Protein AF-A0A941VWQ2-F1 (afdb_monomer_lite)

pLDDT: mean 91.23, std 9.26, range [49.06, 98.12]

Radius of gyration: 13.98 Å; chains: 1; bounding box: 27×23×37 Å

Sequence (74 aa):
MFNECKHLHDILDAQVDIIERHIDQHKWFHLIANKDQAIADFIEKYGFIMREFYCSRVCKDRFDCELAQRYKPK

Secondary structure (DSSP, 8-state):
-TTS-TTHHHHHHHHHHHHHHHHHHHHHHTT---HHHHHHHHHHHHHHHHHHHIIIII-TTTTT-HHHHT----

Structure (mmCIF, N/CA/C/O backbone):
data_AF-A0A941VWQ2-F1
#
_entry.id   AF-A0A941VWQ2-F1
#
loop_
_atom_site.group_PDB
_atom_site.id
_atom_site.type_symbol
_atom_site.label_atom_id
_atom_site.label_alt_id
_atom_site.label_comp_id
_atom_site.label_asym_id
_atom_site.label_entity_id
_atom_site.label_seq_id
_atom_site.pdbx_PDB_ins_code
_atom_site.Cartn_x
_atom_site.Cartn_y
_atom_site.Cartn_z
_atom_site.occupancy
_atom_site.B_iso_or_equiv
_atom_site.auth_seq_id
_atom_site.auth_comp_id
_atom_site.auth_asym_id
_atom_site.auth_atom_id
_atom_site.pdbx_PDB_model_num
ATOM 1 N N . MET A 1 1 ? 6.485 -3.156 14.948 1.00 49.06 1 MET A N 1
ATOM 2 C CA . MET A 1 1 ? 5.461 -2.625 14.026 1.00 49.06 1 MET A CA 1
ATOM 3 C C . MET A 1 1 ? 4.660 -3.717 13.303 1.00 49.06 1 MET A C 1
ATOM 5 O O . MET A 1 1 ? 3.459 -3.542 13.170 1.00 49.06 1 MET A O 1
ATOM 9 N N . PHE A 1 2 ? 5.248 -4.854 12.886 1.00 51.72 2 PHE A N 1
ATOM 10 C CA . PHE A 1 2 ? 4.512 -5.907 12.147 1.00 51.72 2 PHE A CA 1
ATOM 11 C C . PHE A 1 2 ? 3.450 -6.699 12.946 1.00 51.72 2 PHE A C 1
ATOM 13 O O . PHE A 1 2 ? 2.573 -7.290 12.331 1.00 51.72 2 PHE A O 1
ATOM 20 N N . ASN A 1 3 ? 3.461 -6.668 14.287 1.00 60.75 3 ASN A N 1
ATOM 21 C CA . ASN A 1 3 ? 2.549 -7.486 15.112 1.00 60.75 3 ASN A CA 1
ATOM 22 C C . ASN A 1 3 ? 1.440 -6.701 15.832 1.00 60.75 3 ASN A C 1
ATOM 24 O O . ASN A 1 3 ? 0.683 -7.280 16.603 1.00 60.75 3 ASN A O 1
ATOM 28 N N . GLU A 1 4 ? 1.340 -5.388 15.625 1.00 81.50 4 GLU A N 1
ATOM 29 C CA . GLU A 1 4 ? 0.396 -4.547 16.380 1.00 81.50 4 GLU A CA 1
ATOM 30 C C . GLU A 1 4 ? -0.940 -4.345 15.639 1.00 81.50 4 GLU A C 1
ATOM 32 O O . GLU A 1 4 ? -1.963 -4.071 16.264 1.00 81.50 4 GLU A O 1
ATOM 37 N N . CYS A 1 5 ? -0.962 -4.507 14.311 1.00 88.50 5 CYS A N 1
ATOM 38 C CA . CYS A 1 5 ? -2.176 -4.399 13.501 1.00 88.50 5 CYS A CA 1
ATOM 39 C C . CYS A 1 5 ? -2.689 -5.788 13.100 1.00 88.50 5 CYS A C 1
ATOM 41 O O . CYS A 1 5 ? -2.027 -6.510 12.358 1.00 88.50 5 CYS A O 1
ATOM 43 N N . LYS A 1 6 ? -3.909 -6.131 13.534 1.00 90.06 6 LYS A N 1
ATOM 44 C CA . LYS A 1 6 ? -4.572 -7.409 13.206 1.00 90.06 6 LYS A CA 1
ATOM 45 C C . LYS A 1 6 ? -4.927 -7.558 11.722 1.00 90.06 6 LYS A C 1
ATOM 47 O O . LYS A 1 6 ? -5.077 -8.677 11.258 1.00 90.06 6 LYS A O 1
ATOM 52 N N . HIS A 1 7 ? -5.034 -6.440 11.002 1.00 91.19 7 HIS A N 1
ATOM 53 C CA . HIS A 1 7 ? -5.431 -6.372 9.588 1.00 91.19 7 HIS A CA 1
ATOM 54 C C . HIS A 1 7 ? -4.268 -5.959 8.678 1.00 91.19 7 HIS A C 1
ATOM 56 O O . HIS A 1 7 ? -4.491 -5.463 7.581 1.00 91.19 7 HIS A O 1
ATOM 62 N N . LEU A 1 8 ? -3.018 -6.066 9.151 1.00 89.25 8 LEU A N 1
ATOM 63 C CA . LEU A 1 8 ? -1.859 -5.595 8.387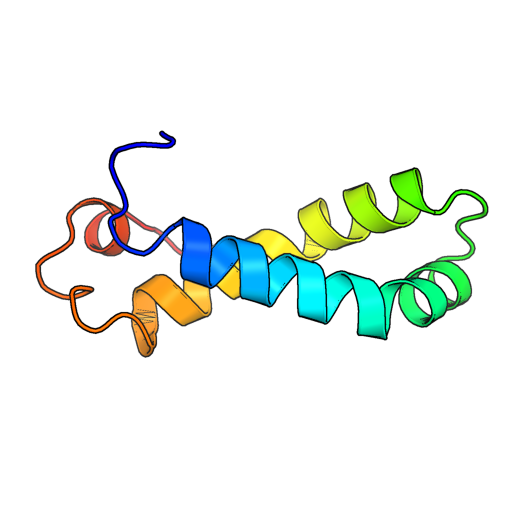 1.00 89.25 8 LEU A CA 1
ATOM 64 C C . LEU A 1 8 ? -1.715 -6.332 7.055 1.00 89.25 8 LEU A C 1
ATOM 66 O O . LEU A 1 8 ? -1.475 -5.686 6.043 1.00 89.25 8 LEU A O 1
ATOM 70 N N . HIS A 1 9 ? -1.876 -7.655 7.070 1.00 90.88 9 HIS A N 1
ATOM 71 C CA . HIS A 1 9 ? -1.749 -8.489 5.877 1.00 90.88 9 HIS A CA 1
ATOM 72 C C . HIS A 1 9 ? -2.807 -8.119 4.834 1.00 90.88 9 HIS A C 1
ATOM 74 O O . HIS A 1 9 ? -2.432 -7.777 3.724 1.00 90.88 9 HIS A O 1
ATOM 80 N N . ASP A 1 10 ? -4.080 -8.007 5.228 1.00 89.00 10 ASP A N 1
ATOM 81 C CA . ASP A 1 10 ? -5.166 -7.585 4.331 1.00 89.00 10 ASP A CA 1
ATOM 82 C C . ASP A 1 10 ? -4.866 -6.251 3.621 1.00 89.00 10 ASP A C 1
ATOM 84 O O . ASP A 1 10 ? -5.155 -6.077 2.437 1.00 89.00 10 ASP A O 1
ATOM 88 N N . ILE A 1 11 ? -4.268 -5.292 4.340 1.00 89.94 11 ILE A N 1
ATOM 89 C CA . ILE A 1 11 ? -3.881 -3.994 3.771 1.00 89.94 11 ILE A CA 1
ATOM 90 C C . ILE A 1 11 ? -2.695 -4.148 2.816 1.00 89.94 11 ILE A C 1
ATOM 92 O O . ILE A 1 11 ? -2.700 -3.538 1.749 1.00 89.94 11 ILE A O 1
ATOM 96 N N . LEU A 1 12 ? -1.669 -4.909 3.203 1.00 91.25 12 LEU A N 1
ATOM 97 C CA . LEU A 1 12 ? -0.472 -5.110 2.385 1.00 91.25 12 LEU A CA 1
ATOM 98 C C . LEU A 1 12 ? -0.801 -5.861 1.093 1.00 91.25 12 LEU A C 1
ATOM 100 O O . LEU A 1 12 ? -0.349 -5.437 0.033 1.00 91.25 12 LEU A O 1
ATOM 104 N N . ASP A 1 13 ? -1.639 -6.892 1.161 1.00 93.69 13 ASP A N 1
ATOM 105 C CA . ASP A 1 13 ? -2.084 -7.657 -0.003 1.00 93.69 13 ASP A CA 1
ATOM 106 C C . ASP A 1 13 ? -2.843 -6.748 -0.979 1.00 93.69 13 ASP A C 1
ATOM 108 O O . ASP A 1 13 ? -2.515 -6.677 -2.162 1.00 93.69 13 ASP A O 1
ATOM 112 N N . ALA A 1 14 ? -3.782 -5.940 -0.472 1.00 92.06 14 ALA A N 1
ATOM 113 C CA . ALA A 1 14 ? -4.488 -4.958 -1.292 1.00 92.06 14 ALA A CA 1
ATOM 114 C C . ALA A 1 14 ? -3.544 -3.900 -1.899 1.00 92.06 14 ALA A C 1
ATOM 116 O O . ALA A 1 14 ? -3.751 -3.460 -3.031 1.00 92.06 14 ALA A O 1
ATOM 117 N N . GLN A 1 15 ? -2.511 -3.472 -1.165 1.00 93.69 15 GLN A N 1
ATOM 118 C CA . GLN A 1 15 ? -1.509 -2.535 -1.678 1.00 93.69 15 GLN A CA 1
ATOM 119 C C . GLN A 1 15 ? -0.675 -3.147 -2.804 1.00 93.69 15 GLN A C 1
ATOM 121 O O . GLN A 1 15 ? -0.483 -2.479 -3.819 1.00 93.69 15 GLN A O 1
ATOM 126 N N . VAL A 1 16 ? -0.214 -4.391 -2.651 1.00 95.94 16 VAL A N 1
ATOM 127 C CA . VAL A 1 16 ? 0.530 -5.120 -3.690 1.00 95.94 16 VAL A CA 1
ATOM 128 C C . VAL A 1 16 ? -0.309 -5.219 -4.960 1.00 95.94 16 VAL A C 1
ATOM 130 O O . VAL A 1 16 ? 0.136 -4.772 -6.015 1.00 95.94 16 VAL A O 1
ATOM 133 N N . ASP A 1 17 ? -1.558 -5.664 -4.840 1.00 96.94 17 ASP A N 1
ATOM 134 C CA . ASP A 1 17 ? -2.517 -5.765 -5.942 1.00 96.94 17 ASP A CA 1
ATOM 135 C C . ASP A 1 17 ? -2.704 -4.444 -6.708 1.00 96.94 17 ASP A C 1
ATOM 137 O O . ASP A 1 17 ? -2.790 -4.411 -7.938 1.00 96.94 17 ASP A O 1
ATOM 141 N N . ILE A 1 18 ? -2.809 -3.326 -5.985 1.00 95.69 18 ILE A N 1
ATOM 142 C CA . ILE A 1 18 ? -2.955 -1.998 -6.591 1.00 95.69 18 ILE A CA 1
ATOM 143 C C . ILE A 1 18 ? -1.659 -1.592 -7.292 1.00 95.69 18 ILE A C 1
ATOM 145 O O . ILE A 1 18 ? -1.708 -1.116 -8.426 1.00 95.69 18 ILE A O 1
ATOM 149 N N . ILE A 1 19 ? -0.508 -1.791 -6.647 1.00 96.94 19 ILE A N 1
ATOM 150 C CA . ILE A 1 19 ? 0.793 -1.475 -7.239 1.00 96.94 19 ILE A CA 1
ATOM 151 C C . ILE A 1 19 ? 0.964 -2.261 -8.538 1.00 96.94 19 ILE A C 1
ATOM 153 O O . ILE A 1 19 ? 1.235 -1.659 -9.570 1.00 96.94 19 ILE A O 1
ATOM 157 N N . GLU A 1 20 ? 0.735 -3.572 -8.537 1.00 97.38 20 GLU A N 1
ATOM 158 C CA . GLU A 1 20 ? 0.892 -4.411 -9.728 1.00 97.38 20 GLU A CA 1
ATOM 159 C C .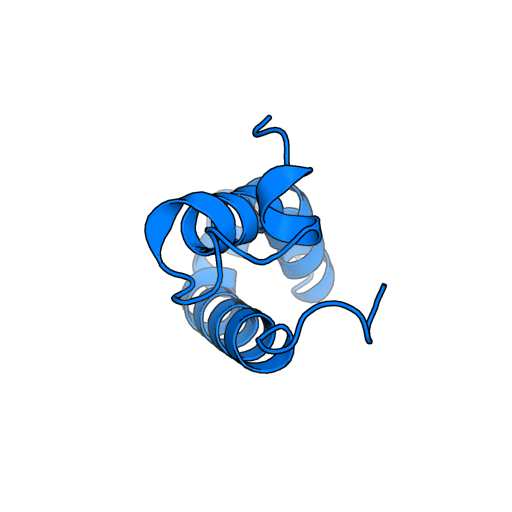 GLU A 1 20 ? 0.039 -3.940 -10.910 1.00 97.38 20 GLU A C 1
ATOM 161 O O . GLU A 1 20 ? 0.530 -3.899 -12.038 1.00 97.38 20 GLU A O 1
ATOM 166 N N . ARG A 1 21 ? -1.205 -3.510 -10.660 1.00 97.88 21 ARG A N 1
ATOM 167 C CA . ARG A 1 21 ? -2.108 -3.003 -11.709 1.00 97.88 21 ARG A CA 1
ATOM 168 C C . ARG A 1 21 ? -1.711 -1.640 -12.274 1.00 97.88 21 ARG A C 1
ATOM 170 O O . ARG A 1 21 ? -2.070 -1.336 -13.410 1.00 97.88 21 ARG A O 1
ATOM 177 N N . HIS A 1 22 ? -1.022 -0.807 -11.496 1.00 97.44 22 HIS A N 1
ATOM 178 C CA . HIS A 1 22 ? -0.772 0.593 -11.856 1.00 97.44 22 HIS A CA 1
ATOM 179 C C . HIS A 1 22 ? 0.701 0.932 -12.087 1.00 97.44 22 HIS A C 1
ATOM 181 O O . HIS A 1 22 ? 1.006 2.017 -12.589 1.00 97.44 22 HIS A O 1
ATOM 187 N N . ILE A 1 23 ? 1.627 0.025 -11.771 1.00 98.06 23 ILE A N 1
ATOM 188 C CA . ILE A 1 23 ? 3.051 0.349 -11.763 1.00 98.06 23 ILE A CA 1
ATOM 189 C C . ILE A 1 23 ? 3.599 0.691 -13.145 1.00 98.06 23 ILE A C 1
ATOM 191 O O . ILE A 1 23 ? 4.413 1.601 -13.258 1.00 98.06 23 ILE A O 1
ATOM 195 N N . ASP A 1 24 ? 3.128 0.035 -14.205 1.00 97.75 24 ASP A N 1
ATOM 196 C CA . ASP A 1 24 ? 3.596 0.325 -15.565 1.00 97.75 24 ASP A CA 1
ATOM 197 C C . ASP A 1 24 ? 3.160 1.722 -16.027 1.00 97.75 24 ASP A C 1
ATOM 199 O O . ASP A 1 24 ? 3.938 2.441 -16.658 1.00 97.75 24 ASP A O 1
ATOM 203 N N . GLN A 1 25 ? 1.951 2.148 -15.646 1.00 98.12 25 GLN A N 1
ATOM 204 C CA . GLN A 1 25 ? 1.470 3.509 -15.895 1.00 98.12 25 GLN A CA 1
ATOM 205 C C . GLN A 1 25 ? 2.301 4.520 -15.105 1.00 98.12 25 GLN A C 1
ATOM 207 O O . GLN A 1 25 ? 2.805 5.479 -15.684 1.00 98.12 25 GLN A O 1
ATOM 212 N N . HIS A 1 26 ? 2.497 4.283 -13.804 1.00 97.69 26 HIS A N 1
ATOM 213 C CA . HIS A 1 26 ? 3.317 5.128 -12.931 1.00 97.69 26 HIS A CA 1
ATOM 214 C C . HIS A 1 26 ? 4.736 5.302 -13.484 1.00 97.69 26 HIS A C 1
ATOM 216 O O . HIS A 1 26 ? 5.235 6.415 -13.642 1.00 97.69 26 HIS A O 1
ATOM 222 N N . LYS A 1 27 ? 5.352 4.184 -13.869 1.00 98.00 27 LYS A N 1
ATOM 223 C CA . LYS A 1 27 ? 6.671 4.117 -14.486 1.00 98.00 27 LYS A CA 1
ATOM 224 C C . LYS A 1 27 ? 6.744 4.958 -15.764 1.00 98.00 27 LYS A C 1
ATOM 226 O O . LYS A 1 27 ? 7.692 5.724 -15.929 1.00 98.00 27 LYS A O 1
ATOM 231 N N . TRP A 1 28 ? 5.743 4.841 -16.640 1.00 97.81 28 TRP A N 1
ATOM 232 C CA . TRP A 1 28 ? 5.663 5.607 -17.885 1.00 97.81 28 TRP A CA 1
ATOM 233 C C . TRP A 1 28 ? 5.476 7.110 -17.639 1.00 97.81 28 TRP A C 1
ATOM 235 O O . TRP A 1 28 ? 6.252 7.907 -18.163 1.00 97.81 28 TRP A O 1
ATOM 245 N N . PHE A 1 29 ? 4.514 7.506 -16.797 1.00 97.56 29 PHE A N 1
ATOM 246 C CA . PHE A 1 29 ? 4.236 8.914 -16.485 1.00 97.56 29 PHE A CA 1
ATOM 247 C C . PHE A 1 29 ? 5.422 9.627 -15.827 1.00 97.56 29 PHE A C 1
ATOM 249 O O . PHE A 1 29 ? 5.666 10.801 -16.102 1.00 97.56 29 PHE A O 1
ATOM 256 N N . HIS A 1 30 ? 6.164 8.924 -14.970 1.00 96.94 30 HIS A N 1
ATOM 257 C CA . HIS A 1 30 ? 7.301 9.483 -14.239 1.00 96.94 30 HIS A CA 1
ATOM 258 C C . HIS A 1 30 ? 8.659 9.220 -14.901 1.00 96.94 30 HIS A C 1
ATOM 260 O O . HIS A 1 30 ? 9.686 9.569 -14.323 1.00 96.94 30 HIS A O 1
ATOM 266 N N . LEU A 1 31 ? 8.679 8.638 -16.107 1.00 97.44 31 LEU A N 1
ATOM 267 C CA . LEU A 1 31 ? 9.900 8.342 -16.869 1.00 97.44 31 LEU A CA 1
ATOM 268 C C . LEU A 1 31 ? 10.922 7.498 -16.079 1.00 97.44 31 LEU A C 1
ATOM 270 O O . LEU A 1 31 ? 12.134 7.677 -16.206 1.00 97.44 31 LEU A O 1
ATOM 274 N N . ILE A 1 32 ? 10.442 6.560 -15.259 1.00 97.81 32 ILE A N 1
ATOM 275 C CA . ILE A 1 32 ? 11.289 5.685 -14.442 1.00 97.81 32 ILE A CA 1
ATOM 276 C C . ILE A 1 32 ? 11.655 4.444 -15.267 1.00 97.81 32 ILE A C 1
ATOM 278 O O . ILE A 1 32 ? 10.797 3.792 -15.848 1.00 97.81 32 ILE A O 1
ATOM 282 N N . ALA A 1 33 ? 12.932 4.068 -15.342 1.00 94.94 33 ALA A N 1
ATOM 283 C CA . ALA A 1 33 ? 13.351 2.919 -16.157 1.00 94.94 33 ALA A CA 1
ATOM 284 C C . ALA A 1 33 ? 13.247 1.575 -15.414 1.00 94.94 33 ALA A C 1
ATOM 286 O O . ALA A 1 33 ? 12.923 0.545 -16.015 1.00 94.94 33 ALA A O 1
ATOM 287 N N . ASN A 1 34 ? 13.498 1.572 -14.107 1.00 97.69 34 ASN A N 1
ATOM 288 C CA . ASN A 1 34 ? 13.526 0.372 -13.278 1.00 97.69 34 ASN A CA 1
ATOM 289 C C . ASN A 1 34 ? 12.181 0.168 -12.549 1.00 97.69 34 ASN A C 1
ATOM 291 O O . ASN A 1 34 ? 11.603 1.117 -12.025 1.00 97.69 34 ASN A O 1
ATOM 295 N N . LYS A 1 35 ? 11.669 -1.071 -12.533 1.00 96.25 35 LYS A N 1
ATOM 296 C CA . LYS A 1 35 ? 10.376 -1.393 -11.905 1.00 96.25 35 LYS A CA 1
ATOM 297 C C . LYS A 1 35 ? 10.428 -1.252 -10.381 1.00 96.25 35 LYS A C 1
ATOM 299 O O . LYS A 1 35 ? 9.529 -0.645 -9.817 1.00 96.25 35 LYS A O 1
ATOM 304 N N . ASP A 1 36 ? 11.483 -1.735 -9.734 1.00 97.75 36 ASP A N 1
ATOM 305 C CA . ASP A 1 36 ? 11.642 -1.660 -8.275 1.00 97.75 36 ASP A CA 1
ATOM 306 C C . ASP A 1 36 ? 11.741 -0.207 -7.800 1.00 97.75 36 ASP A C 1
ATOM 308 O O . ASP A 1 36 ? 11.125 0.172 -6.806 1.00 97.75 36 ASP A O 1
ATOM 312 N N . GLN A 1 37 ? 12.440 0.640 -8.562 1.00 98.06 37 GLN A N 1
ATOM 313 C CA . GLN A 1 37 ? 12.488 2.080 -8.313 1.00 98.06 37 GLN A CA 1
ATOM 314 C C . GLN A 1 37 ? 11.102 2.721 -8.447 1.00 98.06 37 GLN A C 1
ATOM 316 O O . GLN A 1 37 ? 10.731 3.551 -7.622 1.00 98.06 37 GLN A O 1
ATOM 321 N N . ALA A 1 38 ? 10.325 2.333 -9.461 1.00 98.06 38 ALA A N 1
ATOM 322 C CA . ALA A 1 38 ? 8.962 2.826 -9.616 1.00 98.06 38 ALA A CA 1
ATOM 323 C C . ALA A 1 38 ? 8.074 2.382 -8.441 1.00 98.06 38 ALA A C 1
ATOM 325 O O . ALA A 1 38 ? 7.240 3.161 -7.989 1.00 98.06 38 ALA A O 1
ATOM 326 N N . ILE A 1 39 ? 8.249 1.152 -7.939 1.00 98.06 39 ILE A N 1
ATOM 327 C CA . ILE A 1 39 ? 7.485 0.6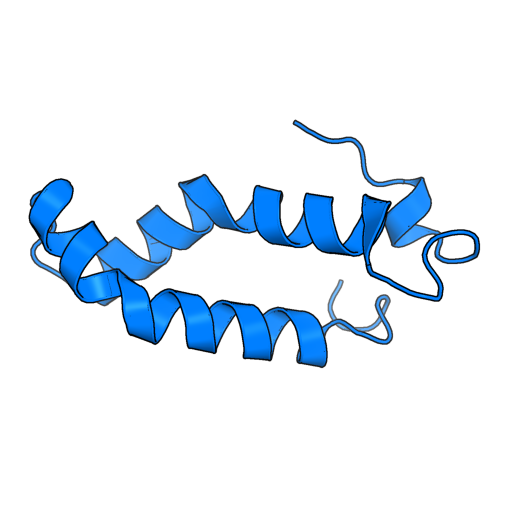26 -6.798 1.00 98.06 39 ILE A CA 1
ATOM 328 C C . ILE A 1 39 ? 7.830 1.424 -5.542 1.00 98.06 39 ILE A C 1
ATOM 330 O O . ILE A 1 39 ? 6.927 1.859 -4.829 1.00 98.06 39 ILE A O 1
ATOM 334 N N . ALA A 1 40 ? 9.120 1.664 -5.296 1.00 97.75 40 ALA A N 1
ATOM 335 C CA . ALA A 1 40 ? 9.574 2.483 -4.180 1.00 97.75 40 ALA A CA 1
ATOM 336 C C . ALA A 1 40 ? 8.990 3.906 -4.248 1.00 97.75 40 ALA A C 1
ATOM 338 O O . ALA A 1 40 ? 8.425 4.374 -3.262 1.00 97.75 40 ALA A O 1
ATOM 339 N N . ASP A 1 41 ? 9.043 4.549 -5.420 1.00 97.69 41 ASP A N 1
ATOM 340 C CA . ASP A 1 41 ? 8.481 5.889 -5.645 1.00 97.69 41 ASP A CA 1
ATOM 341 C C . ASP A 1 41 ? 6.952 5.917 -5.448 1.00 97.69 41 ASP A C 1
ATOM 343 O O . ASP A 1 41 ? 6.419 6.829 -4.813 1.00 97.69 41 ASP A O 1
ATOM 347 N N . PHE A 1 42 ? 6.237 4.890 -5.919 1.00 96.88 42 PHE A N 1
ATOM 348 C CA . PHE A 1 42 ? 4.794 4.754 -5.710 1.00 96.88 42 PHE A CA 1
ATOM 349 C C . PHE A 1 42 ? 4.449 4.623 -4.219 1.00 96.88 42 PHE A C 1
ATOM 351 O O . PHE A 1 42 ? 3.550 5.305 -3.723 1.00 96.88 42 PHE A 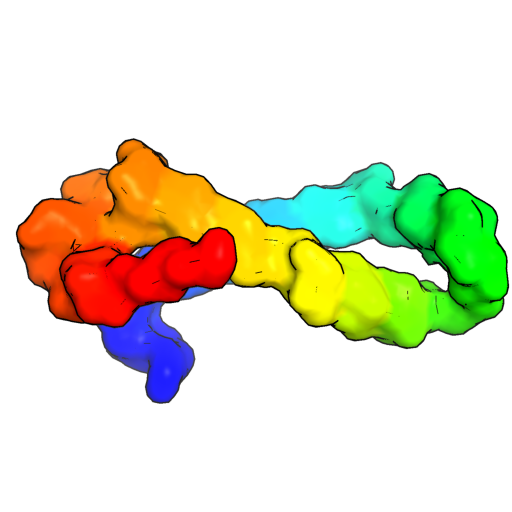O 1
ATOM 358 N N . ILE A 1 43 ? 5.164 3.766 -3.483 1.00 95.50 43 ILE A N 1
ATOM 359 C CA . ILE A 1 43 ? 4.946 3.559 -2.044 1.00 95.50 43 ILE A CA 1
ATOM 360 C C . ILE A 1 43 ? 5.249 4.842 -1.265 1.00 95.50 43 ILE A C 1
ATOM 362 O O . ILE A 1 43 ? 4.473 5.217 -0.386 1.00 95.50 43 ILE A O 1
ATOM 366 N N . GLU A 1 44 ? 6.337 5.536 -1.596 1.00 95.06 44 GLU A N 1
ATOM 367 C CA . GLU A 1 44 ? 6.720 6.789 -0.945 1.00 95.06 44 GLU A CA 1
ATOM 368 C C . GLU A 1 44 ? 5.649 7.875 -1.126 1.00 95.06 44 GLU A C 1
ATOM 370 O O . GLU A 1 44 ? 5.265 8.540 -0.158 1.00 95.06 44 GLU A O 1
ATOM 375 N N . LYS A 1 45 ? 5.117 8.018 -2.346 1.00 93.50 45 LYS A N 1
ATOM 376 C CA . LYS A 1 45 ? 4.130 9.053 -2.682 1.00 93.50 45 LYS A CA 1
ATOM 377 C C . LYS A 1 45 ? 2.709 8.721 -2.249 1.00 93.50 45 LYS A C 1
ATOM 379 O O . LYS A 1 45 ? 1.973 9.629 -1.877 1.00 93.50 45 LYS A O 1
ATOM 384 N N . TYR A 1 46 ? 2.306 7.453 -2.303 1.00 93.19 46 TYR A N 1
ATOM 385 C CA . TYR A 1 46 ? 0.895 7.068 -2.171 1.00 93.19 46 TYR A CA 1
ATOM 386 C C . TYR A 1 46 ? 0.617 6.072 -1.042 1.00 93.19 46 TYR A C 1
ATOM 388 O O . TYR A 1 46 ? -0.532 5.935 -0.618 1.00 93.19 46 TYR A O 1
ATOM 396 N N . GLY A 1 47 ? 1.635 5.403 -0.492 1.00 91.00 47 GLY A N 1
ATOM 397 C CA . GLY A 1 47 ? 1.453 4.381 0.544 1.00 91.00 47 GLY A CA 1
ATOM 398 C C . GLY A 1 47 ? 0.781 4.910 1.817 1.00 91.00 47 GLY A C 1
ATOM 399 O O . GLY A 1 47 ? -0.020 4.207 2.439 1.00 91.00 47 GLY A O 1
ATOM 400 N N . PHE A 1 48 ? 1.032 6.173 2.184 1.00 90.38 48 PHE A N 1
ATOM 401 C CA . PHE A 1 48 ? 0.389 6.785 3.351 1.00 90.38 48 PHE A CA 1
ATOM 402 C C . PHE A 1 48 ? -1.127 6.953 3.169 1.00 90.38 48 PHE A C 1
ATOM 404 O O . PHE A 1 48 ? -1.859 6.749 4.133 1.00 90.38 48 PHE A O 1
ATOM 411 N N . ILE A 1 49 ? -1.597 7.243 1.949 1.00 92.56 49 ILE A N 1
ATOM 412 C CA . ILE A 1 49 ? -3.021 7.450 1.636 1.00 92.56 49 ILE A CA 1
ATOM 413 C C . ILE A 1 49 ? -3.805 6.161 1.872 1.00 92.56 49 ILE A C 1
ATOM 415 O O . ILE A 1 49 ? -4.892 6.181 2.443 1.00 92.56 49 ILE A O 1
ATOM 419 N N . MET A 1 50 ? -3.235 5.019 1.483 1.00 90.12 50 MET A N 1
ATOM 420 C CA . MET A 1 50 ? -3.856 3.711 1.700 1.00 90.12 50 MET A CA 1
ATOM 421 C C . MET A 1 50 ? -4.038 3.419 3.191 1.00 90.12 50 MET A C 1
ATOM 423 O O . MET A 1 50 ? -5.117 3.004 3.619 1.00 90.12 50 MET A O 1
ATOM 427 N N . ARG A 1 51 ? -3.004 3.687 4.002 1.00 89.56 51 ARG A N 1
ATOM 428 C CA . ARG A 1 51 ? -3.108 3.562 5.460 1.00 89.56 51 ARG A CA 1
ATOM 429 C C . ARG A 1 51 ? -4.136 4.538 6.024 1.00 89.56 51 ARG A C 1
ATOM 431 O O . ARG A 1 51 ? -4.934 4.139 6.866 1.00 89.56 51 ARG A O 1
ATOM 438 N N . GLU A 1 52 ? -4.122 5.789 5.578 1.00 92.31 52 GLU A N 1
ATOM 439 C CA . GLU A 1 52 ? -5.059 6.816 6.025 1.00 92.31 52 GLU A CA 1
ATOM 440 C C . GLU A 1 52 ? -6.502 6.408 5.761 1.00 92.31 52 GLU A C 1
ATOM 442 O O . GLU A 1 52 ? -7.307 6.358 6.691 1.00 92.31 52 GLU A O 1
ATOM 447 N N . PHE A 1 53 ? -6.823 6.058 4.519 1.00 92.25 53 PHE A N 1
ATOM 448 C CA . PHE A 1 53 ? -8.151 5.612 4.131 1.00 92.25 53 PHE A CA 1
ATOM 449 C C . PHE A 1 53 ? -8.589 4.401 4.959 1.00 92.25 53 PHE A C 1
ATOM 451 O O . PHE A 1 53 ? -9.680 4.398 5.537 1.00 92.25 53 PHE A O 1
ATOM 458 N N . TYR A 1 54 ? -7.719 3.397 5.090 1.00 91.94 54 TYR A N 1
ATOM 459 C CA . TYR A 1 54 ? -8.076 2.183 5.804 1.00 91.94 54 TYR A CA 1
ATOM 460 C C . TYR A 1 54 ? -8.267 2.425 7.303 1.00 91.94 54 TYR A C 1
ATOM 462 O O . TYR A 1 54 ? -9.325 2.117 7.850 1.00 91.94 54 TYR A O 1
ATOM 470 N N . CYS A 1 55 ? -7.282 3.020 7.978 1.00 91.56 55 CYS A N 1
ATOM 471 C CA . CYS A 1 55 ? -7.333 3.242 9.420 1.00 91.56 55 CYS A CA 1
ATOM 472 C C . CYS A 1 55 ? -8.381 4.287 9.829 1.00 91.56 55 CYS A C 1
ATOM 474 O O . CYS A 1 55 ? -8.913 4.176 10.927 1.00 91.56 55 CYS A O 1
ATOM 476 N N . SER A 1 56 ? -8.707 5.270 8.983 1.00 90.12 56 SER A N 1
ATOM 477 C CA . SER A 1 56 ? -9.691 6.306 9.334 1.00 90.12 56 SER A CA 1
ATOM 478 C C . SER A 1 56 ? -11.123 5.981 8.903 1.00 90.12 56 SER A C 1
ATOM 480 O O . SER A 1 56 ? -12.062 6.459 9.543 1.00 90.12 56 SER A O 1
ATOM 482 N N . ARG A 1 57 ? -11.328 5.175 7.846 1.00 90.69 57 ARG A N 1
ATOM 483 C CA . ARG A 1 57 ? -12.665 4.941 7.262 1.00 90.69 57 ARG A CA 1
ATOM 484 C C . ARG A 1 57 ? -13.089 3.477 7.195 1.00 90.69 57 ARG A C 1
ATOM 486 O O . ARG A 1 57 ? -14.241 3.193 7.510 1.00 90.69 57 ARG A O 1
ATOM 493 N N . VAL A 1 58 ? -12.207 2.567 6.776 1.00 92.38 58 VAL A N 1
ATOM 494 C CA . VAL A 1 58 ? -12.603 1.196 6.385 1.00 92.38 58 VAL A CA 1
ATOM 495 C C . VAL A 1 58 ? -12.475 0.189 7.519 1.00 92.38 58 VAL A C 1
ATOM 497 O O . VAL A 1 58 ? -13.377 -0.621 7.719 1.00 92.38 58 VAL A O 1
ATOM 500 N N . CYS A 1 59 ? -11.374 0.233 8.269 1.00 92.56 59 CYS A N 1
ATOM 501 C CA . CYS A 1 59 ? -11.082 -0.749 9.305 1.00 92.56 59 CYS A CA 1
ATOM 502 C C . CYS A 1 59 ? -12.233 -0.815 10.317 1.00 92.56 59 CYS A C 1
ATOM 504 O O . CYS A 1 59 ? -12.634 0.201 10.900 1.00 92.56 59 CYS A O 1
ATOM 506 N N . LYS A 1 60 ? -12.763 -2.024 10.524 1.00 91.81 60 LYS A N 1
ATOM 507 C CA . LYS A 1 60 ? -13.876 -2.280 11.448 1.00 91.81 60 LYS A CA 1
ATOM 508 C C . LYS A 1 60 ? -13.504 -1.992 12.903 1.00 91.81 60 LYS A C 1
ATOM 510 O O . LYS A 1 60 ? -14.319 -1.457 13.641 1.00 91.81 60 LYS A O 1
ATOM 515 N N . ASP A 1 61 ? -12.245 -2.236 13.263 1.00 93.25 61 ASP A N 1
ATOM 516 C CA . ASP A 1 61 ? -11.737 -2.062 14.626 1.00 93.25 61 ASP A CA 1
ATOM 517 C C . ASP A 1 61 ? -11.165 -0.651 14.852 1.00 93.25 61 ASP A C 1
ATOM 519 O O . ASP A 1 61 ? -10.533 -0.398 15.872 1.00 93.25 61 ASP A O 1
ATOM 523 N N . ARG A 1 62 ? -11.321 0.290 13.905 1.00 90.69 62 ARG A N 1
ATOM 524 C CA . ARG A 1 62 ? -10.644 1.603 13.957 1.00 90.69 62 ARG A CA 1
ATOM 525 C C . ARG A 1 62 ? -10.937 2.416 15.216 1.00 90.69 62 ARG A C 1
ATOM 527 O O . ARG A 1 62 ? -10.082 3.182 15.646 1.00 90.69 62 ARG A O 1
ATOM 534 N N . PHE A 1 63 ? -12.128 2.254 15.789 1.00 92.25 63 PHE A N 1
ATOM 535 C CA . PHE A 1 63 ? -12.526 2.972 16.997 1.00 92.25 63 PHE A CA 1
ATOM 536 C C . PHE A 1 63 ? -11.879 2.400 18.258 1.00 92.25 63 PHE A C 1
ATOM 538 O O . PHE A 1 63 ? -11.711 3.151 19.208 1.00 92.25 63 PHE A O 1
ATOM 545 N N . ASP A 1 64 ? -11.434 1.142 18.230 1.00 93.12 64 ASP A N 1
ATOM 546 C CA . ASP A 1 64 ? -10.812 0.445 19.364 1.00 93.12 64 ASP A CA 1
ATOM 547 C C . ASP A 1 64 ? -9.319 0.135 19.126 1.00 93.12 64 ASP A C 1
ATOM 549 O O . ASP A 1 64 ? -8.631 -0.425 19.977 1.00 93.12 64 ASP A O 1
ATOM 553 N N . CYS A 1 65 ? -8.787 0.482 17.951 1.00 91.44 65 CYS A N 1
ATOM 554 C CA . CYS A 1 65 ? -7.405 0.228 17.565 1.00 91.44 65 CYS A CA 1
ATOM 555 C C . CYS A 1 65 ? -6.506 1.422 17.914 1.00 91.44 65 CYS A C 1
ATOM 557 O O . CYS A 1 65 ? -6.552 2.458 17.249 1.00 91.44 65 CYS A O 1
ATOM 559 N N . GLU A 1 66 ? -5.606 1.256 18.890 1.00 90.00 66 GLU A N 1
ATOM 560 C CA . GLU A 1 66 ? -4.669 2.315 19.303 1.00 90.00 66 GLU A CA 1
ATOM 561 C C . GLU A 1 66 ? -3.810 2.850 18.145 1.00 90.00 66 GLU A C 1
ATOM 563 O O . GLU A 1 66 ? -3.538 4.047 18.070 1.00 90.00 66 GLU A O 1
ATOM 568 N N . LEU A 1 67 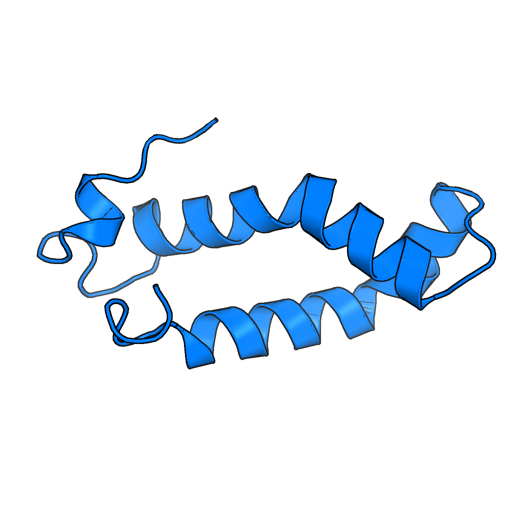? -3.399 1.987 17.207 1.00 90.19 67 LEU A N 1
ATOM 569 C CA . LEU A 1 67 ? -2.629 2.406 16.030 1.00 90.19 67 LEU A CA 1
ATOM 570 C C . LEU A 1 67 ? -3.427 3.319 15.097 1.00 90.19 67 LEU A C 1
ATOM 572 O O . LEU A 1 67 ? -2.846 4.220 14.487 1.00 90.19 67 LEU A O 1
ATOM 576 N N . ALA A 1 68 ? -4.727 3.054 14.948 1.00 90.62 68 ALA A N 1
ATOM 577 C CA . ALA A 1 68 ? -5.621 3.872 14.141 1.00 90.62 68 ALA A CA 1
ATOM 578 C C . ALA A 1 68 ? -5.898 5.205 14.844 1.00 90.62 68 ALA A C 1
ATOM 580 O O . ALA A 1 68 ? -5.781 6.252 14.220 1.00 90.62 68 ALA A O 1
ATOM 581 N N . GLN A 1 69 ? -6.156 5.183 16.155 1.00 89.69 69 GLN A N 1
ATOM 582 C CA . GLN A 1 69 ? -6.393 6.395 16.945 1.00 89.69 69 GLN A CA 1
ATOM 583 C C . GLN A 1 69 ? -5.165 7.316 17.031 1.00 89.69 69 GLN A C 1
ATOM 585 O O . GLN A 1 69 ? -5.299 8.537 17.033 1.00 89.69 69 GLN A O 1
ATOM 590 N N . ARG A 1 70 ? -3.952 6.749 17.096 1.00 88.50 70 ARG A N 1
ATOM 591 C CA . ARG A 1 70 ? -2.695 7.520 17.098 1.00 88.50 70 ARG A CA 1
ATOM 592 C C . ARG A 1 70 ? -2.295 8.016 15.711 1.00 88.50 70 ARG A C 1
ATOM 594 O O . ARG A 1 70 ? -1.366 8.820 15.609 1.00 88.50 70 ARG A O 1
ATOM 601 N N . TYR A 1 71 ? -2.929 7.522 14.647 1.00 85.56 71 TYR A N 1
ATOM 602 C CA . TYR A 1 71 ? -2.593 7.942 13.297 1.00 85.56 71 TYR A CA 1
ATOM 603 C C . TYR A 1 71 ? -3.003 9.398 13.076 1.00 85.56 71 TYR A C 1
ATOM 605 O O . TYR A 1 71 ? -4.172 9.754 13.195 1.00 85.56 71 TYR A O 1
ATOM 613 N N . LYS A 1 72 ? -2.023 10.235 12.734 1.00 82.88 72 LYS A N 1
ATOM 614 C CA . LYS A 1 72 ? -2.254 11.611 12.306 1.00 82.88 72 LYS A CA 1
ATOM 615 C C . LYS A 1 72 ? -2.077 11.667 10.785 1.00 82.88 72 LYS A C 1
ATOM 617 O O . LYS A 1 72 ? -0.978 11.329 10.333 1.00 82.88 72 LYS A O 1
ATOM 622 N N . PRO A 1 73 ? -3.123 12.020 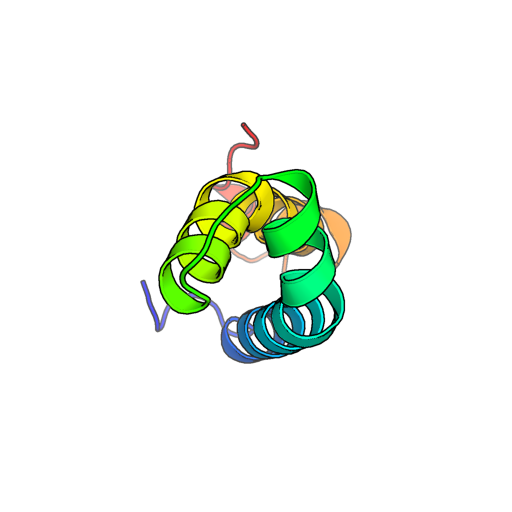10.019 1.00 77.69 73 PRO A N 1
ATOM 623 C CA . PRO A 1 73 ? -3.010 12.182 8.572 1.00 77.69 73 PRO A CA 1
ATOM 624 C C . PRO A 1 73 ? -1.991 13.280 8.232 1.00 77.69 73 PRO A C 1
ATOM 626 O O . PRO A 1 73 ? -1.741 14.167 9.057 1.00 77.69 73 PRO A O 1
ATOM 629 N N . LYS A 1 74 ? -1.353 13.148 7.065 1.00 67.69 74 LYS A N 1
ATOM 630 C CA . LYS A 1 74 ? -0.339 14.094 6.573 1.00 67.69 74 LYS A CA 1
ATOM 631 C C . LYS A 1 74 ? -0.972 15.310 5.909 1.00 67.69 74 LYS A C 1
ATOM 633 O O . LYS A 1 74 ? -2.047 15.152 5.297 1.00 67.69 74 LYS A O 1
#

Foldseek 3Di:
DVPQDPCPVVLVVVLVVVCVVCQVVQCVVVVPDDSVVSSVVCCVVCVLVSVLCCLVPNPPCNVVRPVSVPDDRD